Protein AF-A0A849QLR8-F1 (afdb_monomer_lite)

Foldseek 3Di:
DKAWPADDDVVPTDIDDDDDDFFKKKKDALWAADPVVCVVDPVLVVQLVVLVVVLSVVCVVPPDDQSNLVSQAVSQVSSVVADPLNVQLQVLQVVVVWGKHDDPRGNMMMTSDPCPSVVVSHDMDMGTDDPDDDDDD

Structure (mmCIF, N/CA/C/O backbone):
data_AF-A0A849QLR8-F1
#
_entry.id   AF-A0A849QLR8-F1
#
loop_
_atom_site.group_PDB
_atom_site.id
_atom_site.type_symbol
_atom_site.label_atom_id
_atom_site.label_alt_id
_atom_site.label_comp_id
_atom_site.label_asym_id
_atom_site.label_entity_id
_atom_site.label_seq_id
_atom_site.pdbx_PDB_ins_code
_atom_site.Cartn_x
_atom_site.Cartn_y
_atom_site.Cartn_z
_atom_site.occupancy
_atom_site.B_iso_or_equiv
_atom_site.auth_seq_id
_atom_site.auth_comp_id
_atom_site.auth_asym_id
_atom_site.auth_atom_id
_atom_site.pdbx_PDB_model_num
ATOM 1 N N . LEU A 1 1 ? 3.689 1.070 -12.517 1.00 89.00 1 LEU A N 1
ATOM 2 C CA . LEU A 1 1 ? 4.005 0.874 -11.087 1.00 89.00 1 LEU A CA 1
ATOM 3 C C . LEU A 1 1 ? 5.493 1.133 -10.880 1.00 89.00 1 LEU A C 1
ATOM 5 O O . LEU A 1 1 ? 6.298 0.649 -11.667 1.00 89.00 1 LEU A O 1
ATOM 9 N N . VAL A 1 2 ? 5.859 1.914 -9.865 1.00 91.69 2 VAL A N 1
ATOM 10 C CA . VAL A 1 2 ? 7.262 2.184 -9.514 1.00 91.69 2 VAL A CA 1
ATOM 11 C C . VAL A 1 2 ? 7.545 1.540 -8.164 1.00 91.69 2 VAL A C 1
ATOM 13 O O . VAL A 1 2 ? 6.824 1.790 -7.204 1.00 91.69 2 VAL A O 1
ATOM 16 N N . ILE A 1 3 ? 8.581 0.710 -8.095 1.00 93.62 3 ILE A N 1
ATOM 17 C CA . ILE A 1 3 ? 8.958 -0.057 -6.908 1.00 93.62 3 ILE A CA 1
ATOM 18 C C . ILE A 1 3 ? 10.320 0.439 -6.441 1.00 93.62 3 ILE A C 1
ATOM 20 O O . ILE A 1 3 ? 11.269 0.457 -7.218 1.00 93.62 3 ILE A O 1
ATOM 24 N N . ARG A 1 4 ? 10.447 0.831 -5.173 1.00 93.62 4 ARG A N 1
ATOM 25 C CA . ARG A 1 4 ? 11.746 1.192 -4.590 1.00 93.62 4 ARG A CA 1
ATOM 26 C C . ARG A 1 4 ? 12.463 -0.070 -4.112 1.00 93.62 4 ARG A C 1
ATOM 28 O O . ARG A 1 4 ? 11.964 -0.748 -3.220 1.00 93.62 4 ARG A O 1
ATOM 35 N N . THR A 1 5 ? 13.627 -0.362 -4.686 1.00 91.75 5 THR A N 1
ATOM 36 C CA . THR A 1 5 ? 14.433 -1.555 -4.368 1.00 91.75 5 THR A CA 1
ATOM 37 C C . THR A 1 5 ? 15.615 -1.249 -3.453 1.00 91.75 5 THR A C 1
ATOM 39 O O . THR A 1 5 ? 16.034 -2.120 -2.695 1.00 91.75 5 THR A O 1
ATOM 42 N N . ALA A 1 6 ? 16.100 -0.003 -3.446 1.00 90.12 6 ALA A N 1
ATOM 43 C CA . ALA A 1 6 ? 17.089 0.479 -2.484 1.00 90.12 6 ALA A CA 1
ATOM 44 C C . ALA A 1 6 ? 16.679 1.836 -1.898 1.00 90.12 6 ALA A C 1
ATOM 46 O O . ALA A 1 6 ? 16.170 2.711 -2.605 1.00 90.12 6 ALA A O 1
ATOM 47 N N . ALA A 1 7 ? 16.904 2.008 -0.594 1.00 89.25 7 ALA A N 1
ATOM 48 C CA . ALA A 1 7 ? 16.640 3.261 0.103 1.00 89.25 7 ALA A CA 1
ATOM 49 C C . ALA A 1 7 ? 17.619 4.360 -0.339 1.00 89.25 7 ALA A C 1
ATOM 51 O O . ALA A 1 7 ? 18.779 4.089 -0.636 1.00 89.25 7 ALA A O 1
ATOM 52 N N . GLY A 1 8 ? 17.152 5.607 -0.353 1.00 89.31 8 GLY A N 1
ATOM 53 C CA . GLY A 1 8 ? 17.973 6.765 -0.694 1.00 89.31 8 GLY A CA 1
ATOM 54 C C . GLY A 1 8 ? 17.152 7.917 -1.263 1.00 89.31 8 GLY A C 1
ATOM 55 O O . GLY A 1 8 ? 16.023 7.731 -1.723 1.00 89.31 8 GLY A O 1
ATOM 56 N N . ALA A 1 9 ? 17.738 9.112 -1.223 1.00 86.56 9 ALA A N 1
ATOM 57 C CA . ALA A 1 9 ? 17.210 10.310 -1.868 1.00 86.56 9 ALA A CA 1
ATOM 58 C C . ALA A 1 9 ? 17.259 10.186 -3.411 1.00 86.56 9 ALA A C 1
ATOM 60 O O . ALA A 1 9 ? 17.892 9.254 -3.928 1.00 86.56 9 ALA A O 1
ATOM 61 N N . PRO A 1 10 ? 16.626 11.104 -4.170 1.00 83.19 10 PRO A N 1
ATOM 62 C CA . PRO A 1 10 ? 16.784 11.155 -5.623 1.00 83.19 10 PRO A CA 1
ATOM 63 C C . PRO A 1 10 ? 18.267 11.161 -6.027 1.00 83.19 10 PRO A C 1
ATOM 65 O O . PRO A 1 10 ? 19.056 11.928 -5.483 1.00 83.19 10 PRO A O 1
ATOM 68 N N . GLY A 1 11 ? 18.653 10.271 -6.945 1.00 84.12 11 GLY A N 1
ATOM 69 C CA . GLY A 1 11 ? 20.048 10.072 -7.366 1.00 84.12 11 GLY A CA 1
ATOM 70 C C . GLY A 1 11 ? 20.844 9.039 -6.553 1.00 84.12 11 GLY A C 1
ATOM 71 O O . GLY A 1 11 ? 21.900 8.618 -7.010 1.00 84.12 11 GLY A O 1
ATOM 72 N N . VAL A 1 12 ? 20.335 8.591 -5.398 1.00 89.62 12 VAL A N 1
ATOM 73 C CA . VAL A 1 12 ? 20.954 7.542 -4.558 1.00 89.62 12 VAL A CA 1
ATOM 74 C C . VAL A 1 12 ? 20.081 6.289 -4.487 1.00 89.62 12 VAL A C 1
ATOM 76 O O . VAL A 1 12 ? 20.582 5.175 -4.604 1.00 89.62 12 VAL A O 1
ATOM 79 N N . GLY A 1 13 ? 18.772 6.461 -4.283 1.00 88.81 13 GLY A N 1
ATOM 80 C CA . GLY A 1 13 ? 17.831 5.345 -4.228 1.00 88.81 13 GLY A CA 1
ATOM 81 C C . GLY A 1 13 ? 17.683 4.651 -5.582 1.00 88.81 13 GLY A C 1
ATOM 82 O O . GLY A 1 13 ? 17.794 5.282 -6.634 1.00 88.81 13 GLY A O 1
ATOM 83 N N . VAL A 1 14 ? 17.377 3.354 -5.553 1.00 92.19 14 VAL A N 1
ATOM 84 C CA . VAL A 1 14 ? 17.144 2.557 -6.765 1.00 92.19 14 VAL A CA 1
ATOM 85 C C . VAL A 1 14 ? 15.661 2.243 -6.880 1.00 92.19 14 VAL A C 1
ATOM 87 O O . VAL A 1 14 ? 15.007 1.870 -5.899 1.00 92.19 14 VAL A O 1
ATOM 90 N N . VAL A 1 15 ? 15.128 2.424 -8.087 1.00 92.12 15 VAL A N 1
ATOM 91 C CA . VAL A 1 15 ? 13.737 2.129 -8.420 1.00 92.12 15 VAL A CA 1
ATOM 92 C C . VAL A 1 15 ? 13.660 1.221 -9.637 1.00 92.12 15 VAL A C 1
ATOM 94 O O . VAL A 1 15 ? 14.398 1.396 -10.603 1.00 92.12 15 VAL A O 1
ATOM 97 N N . GLU A 1 16 ? 12.715 0.294 -9.606 1.00 90.44 16 GLU A N 1
ATOM 98 C CA . GLU A 1 16 ? 12.311 -0.512 -10.74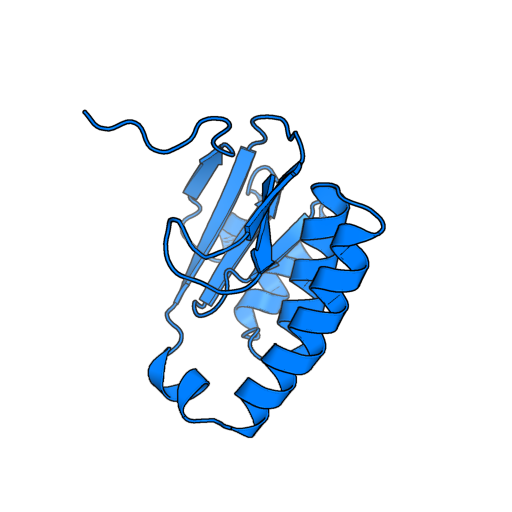9 1.00 90.44 16 GLU A CA 1
ATOM 99 C C . GLU A 1 16 ? 10.936 -0.062 -11.236 1.00 90.44 16 GLU A C 1
ATOM 101 O O . GLU A 1 16 ? 10.064 0.321 -10.451 1.00 90.44 16 GLU A O 1
ATOM 106 N N . LYS A 1 17 ? 10.740 -0.083 -12.554 1.00 90.94 17 LYS A N 1
ATOM 107 C CA . LYS A 1 17 ? 9.468 0.273 -13.180 1.00 90.94 17 LYS A CA 1
ATOM 108 C C . LYS A 1 17 ? 8.838 -0.978 -13.764 1.00 90.94 17 LYS A C 1
ATOM 110 O O . LYS A 1 17 ? 9.438 -1.644 -14.599 1.00 90.94 17 LYS A O 1
ATOM 115 N N . VAL A 1 18 ? 7.605 -1.240 -13.360 1.00 89.69 18 VAL A N 1
ATOM 116 C CA . VAL A 1 18 ? 6.753 -2.271 -13.947 1.00 89.69 18 VAL A CA 1
ATOM 117 C C . VAL A 1 18 ? 5.709 -1.551 -14.799 1.00 89.69 18 VAL A C 1
ATOM 119 O O . VAL A 1 18 ? 4.981 -0.708 -14.251 1.00 89.69 18 VAL A O 1
ATOM 122 N N . PRO A 1 19 ? 5.641 -1.814 -16.116 1.00 88.75 19 PRO A N 1
ATOM 123 C CA . PRO A 1 19 ? 4.585 -1.280 -16.966 1.00 88.75 19 PRO A CA 1
ATOM 124 C C . PRO A 1 19 ? 3.215 -1.649 -16.400 1.00 88.75 19 PRO A C 1
ATOM 126 O O . PRO A 1 19 ? 2.982 -2.790 -16.011 1.00 88.75 19 PRO A O 1
ATOM 129 N N . VAL A 1 20 ? 2.334 -0.661 -16.306 1.00 89.94 20 VAL A N 1
ATOM 130 C CA . VAL A 1 20 ? 0.930 -0.842 -15.934 1.00 89.94 20 VAL A CA 1
ATOM 131 C C . VAL A 1 20 ? 0.113 0.116 -16.779 1.00 89.94 20 VAL A C 1
ATOM 133 O O . VAL A 1 20 ? 0.590 1.209 -17.101 1.00 89.94 20 VAL A O 1
ATOM 136 N N . ASP A 1 21 ? -1.102 -0.288 -17.114 1.00 89.94 21 ASP A N 1
ATOM 137 C CA . ASP A 1 21 ? -2.026 0.572 -17.834 1.00 89.94 21 ASP A CA 1
ATOM 138 C C . ASP A 1 21 ? -2.522 1.718 -16.946 1.00 89.94 21 ASP A C 1
ATOM 140 O O . ASP A 1 21 ? -2.412 1.691 -15.715 1.00 89.94 21 ASP A O 1
ATOM 144 N N . ALA A 1 22 ? -3.098 2.736 -17.581 1.00 90.56 22 ALA A N 1
ATOM 145 C CA . ALA A 1 22 ? -3.781 3.826 -16.895 1.00 90.56 22 ALA A CA 1
ATOM 146 C C . ALA A 1 22 ? -5.134 3.340 -16.344 1.00 90.56 22 ALA A C 1
ATOM 148 O O . ALA A 1 22 ? -6.190 3.738 -16.841 1.00 90.56 22 ALA A O 1
ATOM 149 N N . VAL A 1 23 ? -5.094 2.448 -15.355 1.00 92.56 23 VAL A N 1
ATOM 150 C CA . VAL A 1 23 ? -6.264 1.872 -14.677 1.00 92.56 23 VAL A CA 1
ATOM 151 C C . VAL A 1 23 ? -6.880 2.910 -13.737 1.00 92.56 23 VAL A C 1
ATOM 153 O O . VAL A 1 23 ? -6.163 3.745 -13.176 1.00 92.56 23 VAL A O 1
ATOM 156 N N . GLU A 1 24 ? -8.206 2.887 -13.604 1.00 95.06 24 GLU A N 1
ATOM 157 C CA . GLU A 1 24 ? -8.926 3.709 -12.632 1.00 95.06 24 GLU A CA 1
ATOM 158 C C . GLU A 1 24 ? -8.725 3.173 -11.209 1.00 95.06 24 GLU A C 1
ATOM 160 O O . GLU A 1 24 ? -8.710 1.966 -10.972 1.00 95.06 24 GLU A O 1
ATOM 165 N N . VAL A 1 25 ? -8.543 4.094 -10.269 1.00 97.25 25 VAL A N 1
ATOM 166 C CA . VAL A 1 25 ? -8.396 3.825 -8.843 1.00 97.25 25 VAL A CA 1
ATOM 167 C C . VAL A 1 25 ? -9.411 4.687 -8.110 1.00 97.25 25 VAL A C 1
ATOM 169 O O . VAL A 1 25 ? -9.321 5.919 -8.158 1.00 97.25 25 VAL A O 1
ATOM 172 N N . SER A 1 26 ? -10.357 4.048 -7.430 1.00 98.06 26 SER A N 1
ATOM 173 C CA . SER A 1 26 ? -11.271 4.719 -6.505 1.00 98.06 26 SER A CA 1
ATOM 174 C C . SER A 1 26 ? -10.681 4.734 -5.099 1.00 98.06 26 SER A C 1
ATOM 176 O O . SER A 1 26 ? -9.857 3.888 -4.746 1.00 98.06 26 SER A O 1
ATOM 178 N N . TRP A 1 27 ? -11.057 5.724 -4.297 1.00 98.00 27 TRP A N 1
ATOM 179 C CA . TRP A 1 27 ? -10.595 5.839 -2.920 1.00 98.00 27 TRP A CA 1
ATOM 180 C C . TRP A 1 27 ? -11.605 6.565 -2.035 1.00 98.00 27 TRP A C 1
ATOM 182 O O . TRP A 1 27 ? -12.396 7.379 -2.507 1.00 98.00 27 TRP A O 1
ATOM 192 N N . VAL A 1 28 ? -11.552 6.279 -0.736 1.00 98.00 28 VAL A N 1
ATOM 193 C CA . VAL A 1 28 ? -12.356 6.940 0.295 1.00 98.00 28 VAL A CA 1
ATOM 194 C C . VAL A 1 28 ? -11.484 7.252 1.507 1.00 98.00 28 VAL A C 1
ATOM 196 O O . VAL A 1 28 ? -10.765 6.385 2.010 1.00 98.00 28 VAL A O 1
ATOM 199 N N . CYS A 1 29 ? -11.538 8.500 1.971 1.00 96.62 29 CYS A N 1
ATOM 200 C CA . CYS A 1 29 ? -10.862 8.931 3.192 1.00 96.62 29 CYS A CA 1
ATOM 201 C C . CYS A 1 29 ? -11.812 8.752 4.382 1.00 96.62 29 CYS A C 1
ATOM 203 O O . CYS A 1 29 ? -12.855 9.402 4.450 1.00 96.62 29 CYS A O 1
ATOM 205 N N . LEU A 1 30 ? -11.451 7.873 5.312 1.00 94.31 30 LEU A N 1
ATOM 206 C CA . LEU A 1 30 ? -12.230 7.542 6.509 1.00 94.31 30 LEU A CA 1
ATOM 207 C C . LEU A 1 30 ? -11.796 8.371 7.723 1.00 94.31 30 LEU A C 1
ATOM 209 O O . LEU A 1 30 ? -12.599 8.606 8.627 1.00 94.31 30 LEU A O 1
ATOM 213 N N . GLY A 1 31 ? -10.549 8.845 7.707 1.00 89.38 31 GLY A N 1
ATOM 214 C CA . GLY A 1 31 ? -9.955 9.672 8.745 1.00 89.38 31 GLY A CA 1
ATOM 215 C C . GLY A 1 31 ? -8.445 9.826 8.569 1.00 89.38 31 GLY A C 1
ATOM 216 O O . GLY A 1 31 ? -7.883 9.576 7.500 1.00 89.38 31 GLY A O 1
ATOM 217 N N . GLU A 1 32 ? -7.778 10.210 9.651 1.00 84.44 32 GLU A N 1
ATOM 218 C CA . GLU A 1 32 ? -6.327 10.371 9.705 1.00 84.44 32 GLU A CA 1
ATOM 219 C C . GLU A 1 32 ? -5.730 9.419 10.742 1.00 84.44 32 GLU A C 1
ATOM 221 O O . GLU A 1 32 ? -6.285 9.227 11.825 1.00 84.44 32 GLU A O 1
ATOM 226 N N . ILE A 1 33 ? -4.567 8.849 10.424 1.00 82.31 33 ILE A N 1
ATOM 227 C CA . ILE A 1 33 ? -3.740 8.132 11.395 1.00 82.31 33 ILE A CA 1
ATOM 228 C C . ILE A 1 33 ? -2.614 9.072 11.798 1.00 82.31 33 ILE A C 1
ATOM 230 O O . ILE A 1 33 ? -1.933 9.650 10.948 1.00 82.31 33 ILE A O 1
ATOM 234 N N . SER A 1 34 ? -2.389 9.212 13.105 1.00 82.69 34 SER A N 1
ATOM 235 C CA . SER A 1 34 ? -1.246 9.972 13.594 1.00 82.69 34 SER A CA 1
ATOM 236 C C . SER A 1 34 ? 0.045 9.280 13.158 1.00 82.69 34 SER A C 1
ATOM 238 O O . SER A 1 34 ? 0.446 8.240 13.679 1.00 82.69 34 SER A O 1
ATOM 240 N N . THR A 1 35 ? 0.710 9.866 12.163 1.00 82.19 35 THR A N 1
ATOM 241 C CA . THR A 1 35 ? 1.987 9.344 11.669 1.00 82.19 35 THR A CA 1
ATOM 242 C C . THR A 1 35 ? 3.015 9.294 12.798 1.00 82.19 35 THR A C 1
ATOM 244 O O . THR A 1 35 ? 3.739 8.310 12.913 1.00 82.19 35 THR A O 1
ATOM 247 N N . SER A 1 36 ? 3.042 10.301 13.681 1.00 84.25 36 SER A N 1
ATOM 248 C CA . SER A 1 36 ? 3.961 10.306 14.822 1.00 84.25 36 SER A CA 1
ATOM 249 C C . SER A 1 36 ? 3.691 9.143 15.773 1.00 84.25 36 SER A C 1
ATOM 251 O O . SER A 1 36 ? 4.636 8.470 16.162 1.00 84.25 36 SER A O 1
ATOM 253 N N . SER A 1 37 ? 2.426 8.817 16.070 1.00 82.12 37 SER A N 1
ATOM 254 C CA . SER A 1 37 ? 2.132 7.693 16.968 1.00 82.12 37 SER A CA 1
ATOM 255 C C . SER A 1 37 ? 2.578 6.347 16.396 1.00 82.12 37 SER A C 1
ATOM 257 O O . SER A 1 37 ? 3.019 5.486 17.148 1.00 82.12 37 SER A O 1
ATOM 259 N N . VAL A 1 38 ? 2.493 6.163 15.072 1.00 83.81 38 VAL A N 1
ATOM 260 C CA . VAL A 1 38 ? 2.988 4.945 14.408 1.00 83.81 38 VAL A CA 1
ATOM 261 C C . VAL A 1 38 ? 4.517 4.880 14.432 1.00 83.81 38 VAL A C 1
ATOM 263 O O . VAL A 1 38 ? 5.083 3.813 14.652 1.00 83.81 38 VAL A O 1
ATOM 266 N N . LEU A 1 39 ? 5.191 6.012 14.212 1.00 85.19 39 LEU A N 1
ATOM 267 C CA . LEU A 1 39 ? 6.654 6.091 14.224 1.00 85.19 39 LEU A CA 1
ATOM 268 C C . LEU A 1 39 ? 7.252 5.971 15.637 1.00 85.19 39 LEU A C 1
ATOM 270 O O . LEU A 1 39 ? 8.386 5.517 15.777 1.00 85.19 39 LEU A O 1
ATOM 274 N N . ASP A 1 40 ? 6.508 6.342 16.678 1.00 89.38 40 ASP A N 1
ATOM 275 C CA . ASP A 1 40 ? 6.960 6.232 18.069 1.00 89.38 40 ASP A CA 1
ATOM 276 C C . ASP A 1 40 ? 6.797 4.806 18.633 1.00 89.38 40 ASP A C 1
ATOM 278 O O . ASP A 1 40 ? 7.476 4.423 19.594 1.00 89.38 40 ASP A O 1
ATOM 282 N N . ASP A 1 41 ? 5.949 3.978 18.015 1.00 91.12 41 ASP A N 1
ATOM 283 C CA . ASP A 1 41 ? 5.784 2.573 18.381 1.00 91.12 41 ASP A CA 1
ATOM 284 C C . ASP A 1 41 ? 6.822 1.679 17.684 1.00 91.12 41 ASP A C 1
ATOM 286 O O . ASP A 1 41 ? 6.676 1.237 16.539 1.00 91.12 41 ASP A O 1
ATOM 290 N N . LYS A 1 42 ? 7.868 1.333 18.439 1.00 91.62 42 LYS A N 1
ATOM 291 C CA . LYS A 1 42 ? 8.941 0.434 17.991 1.00 91.62 42 LYS A CA 1
ATOM 292 C C . LYS A 1 42 ? 8.436 -0.923 17.510 1.00 91.62 42 LYS A C 1
ATOM 294 O O . LYS A 1 42 ? 8.965 -1.440 16.530 1.00 91.62 42 LYS A O 1
ATOM 299 N N . LYS A 1 43 ? 7.433 -1.506 18.171 1.00 90.56 43 LYS A N 1
ATOM 300 C CA . LYS A 1 43 ? 6.920 -2.833 17.808 1.00 90.56 43 LYS A CA 1
ATOM 301 C C . LYS A 1 43 ? 6.190 -2.766 16.471 1.00 90.56 43 LYS A C 1
ATOM 303 O O . LYS A 1 43 ? 6.397 -3.618 15.606 1.00 90.56 43 LYS A O 1
ATOM 308 N N . THR A 1 44 ? 5.384 -1.725 16.282 1.00 89.81 44 THR A N 1
ATOM 309 C CA . THR A 1 44 ? 4.708 -1.465 15.008 1.00 89.81 44 THR A CA 1
ATOM 310 C C . THR A 1 44 ? 5.723 -1.228 13.888 1.00 89.81 44 THR A C 1
ATOM 312 O O . THR A 1 44 ? 5.625 -1.850 12.829 1.00 89.81 44 THR A O 1
ATOM 315 N N . LEU A 1 45 ? 6.772 -0.435 14.129 1.00 91.50 45 LEU A N 1
ATOM 316 C CA . LEU A 1 45 ? 7.858 -0.236 13.164 1.00 91.50 45 LEU A CA 1
ATOM 317 C C . LEU A 1 45 ? 8.617 -1.522 12.812 1.00 91.50 45 LEU A C 1
ATOM 319 O O . LEU A 1 45 ? 8.953 -1.745 11.646 1.00 91.50 45 LEU A O 1
ATOM 323 N N . GLU A 1 46 ? 8.922 -2.372 13.789 1.00 92.75 46 GLU A N 1
ATOM 324 C CA . GLU A 1 46 ? 9.577 -3.661 13.546 1.00 92.75 46 GLU A CA 1
ATOM 325 C C . GLU A 1 46 ? 8.715 -4.562 12.654 1.00 92.75 46 GLU A C 1
ATOM 327 O O . GLU A 1 46 ? 9.217 -5.105 11.663 1.00 92.75 46 GLU A O 1
ATOM 332 N N . ASN A 1 47 ? 7.411 -4.639 12.936 1.00 92.94 47 ASN A N 1
ATOM 333 C CA . ASN A 1 47 ? 6.448 -5.381 12.124 1.00 92.94 47 ASN A CA 1
ATOM 334 C C . ASN A 1 47 ? 6.378 -4.841 10.691 1.00 92.94 47 ASN A C 1
ATOM 336 O O . ASN A 1 47 ? 6.551 -5.608 9.743 1.00 92.94 47 ASN A O 1
ATOM 340 N N . ILE A 1 48 ? 6.220 -3.523 10.523 1.00 93.75 48 ILE A N 1
ATOM 341 C CA . ILE A 1 48 ? 6.234 -2.843 9.217 1.00 93.75 48 ILE A CA 1
ATOM 342 C C . ILE A 1 48 ? 7.495 -3.211 8.430 1.00 93.75 48 ILE A C 1
ATOM 344 O O . ILE A 1 48 ? 7.421 -3.568 7.255 1.00 93.75 48 ILE A O 1
ATOM 348 N N . ASN A 1 49 ? 8.665 -3.180 9.070 1.00 93.75 49 ASN A N 1
ATOM 349 C CA . ASN A 1 49 ? 9.929 -3.487 8.409 1.00 93.75 49 ASN A CA 1
ATOM 350 C C . ASN A 1 49 ? 10.041 -4.961 7.989 1.00 93.75 49 ASN A C 1
ATOM 352 O O . ASN A 1 49 ? 10.555 -5.264 6.908 1.00 93.75 49 ASN A O 1
ATOM 356 N N . ILE A 1 50 ? 9.601 -5.899 8.830 1.00 95.88 50 ILE A N 1
ATOM 357 C CA . ILE A 1 50 ? 9.625 -7.335 8.518 1.00 95.88 50 ILE A CA 1
ATOM 358 C C . ILE A 1 50 ? 8.652 -7.646 7.376 1.00 95.88 50 ILE A C 1
ATOM 360 O O . ILE A 1 50 ? 9.054 -8.229 6.363 1.00 95.88 50 ILE A O 1
ATOM 364 N N . LEU A 1 51 ? 7.400 -7.212 7.513 1.00 96.69 51 LEU A N 1
ATOM 365 C CA . LEU A 1 51 ? 6.336 -7.456 6.544 1.00 96.69 51 LEU A CA 1
ATOM 366 C C . LEU A 1 51 ? 6.622 -6.755 5.216 1.00 96.69 51 LEU A C 1
ATOM 368 O O . LEU A 1 51 ? 6.479 -7.364 4.158 1.00 96.69 51 LEU A O 1
ATOM 372 N N . GLY A 1 52 ? 7.133 -5.524 5.260 1.00 95.75 52 GLY A N 1
ATOM 373 C CA . GLY A 1 52 ? 7.470 -4.740 4.076 1.00 95.75 52 GLY A CA 1
ATOM 374 C C . GLY A 1 52 ? 8.597 -5.380 3.271 1.00 95.75 52 GLY A C 1
ATOM 375 O O . GLY A 1 52 ? 8.492 -5.508 2.053 1.00 95.75 52 GLY A O 1
ATOM 376 N N . ARG A 1 53 ? 9.646 -5.888 3.938 1.00 96.38 53 ARG A N 1
ATOM 377 C CA . ARG A 1 53 ? 10.715 -6.655 3.270 1.00 96.38 53 ARG A CA 1
ATOM 378 C C . ARG A 1 53 ? 10.187 -7.939 2.633 1.00 96.38 53 ARG A C 1
ATOM 380 O O . ARG A 1 53 ? 10.603 -8.288 1.527 1.00 96.38 53 ARG A O 1
ATOM 387 N N . ARG A 1 54 ? 9.277 -8.641 3.315 1.00 97.62 54 ARG A N 1
ATOM 388 C CA . ARG A 1 54 ? 8.652 -9.868 2.803 1.00 97.62 54 ARG A CA 1
ATOM 389 C C . ARG A 1 54 ? 7.793 -9.577 1.569 1.00 97.62 54 ARG A C 1
ATOM 391 O O . ARG A 1 54 ? 7.976 -10.241 0.549 1.00 97.62 54 ARG A O 1
ATOM 398 N N . ALA A 1 55 ? 6.930 -8.565 1.642 1.00 97.12 55 ALA A N 1
ATOM 399 C CA . ALA A 1 55 ? 6.067 -8.128 0.549 1.00 97.12 55 ALA A CA 1
ATOM 400 C C . ALA A 1 55 ? 6.884 -7.636 -0.653 1.00 97.12 55 ALA A C 1
ATOM 402 O O . ALA A 1 55 ? 6.656 -8.088 -1.771 1.00 97.12 55 ALA A O 1
ATOM 403 N N . LEU A 1 56 ? 7.911 -6.808 -0.430 1.00 96.69 56 LEU A N 1
ATOM 404 C CA . LEU A 1 56 ? 8.805 -6.343 -1.493 1.00 96.69 56 LEU A CA 1
ATOM 405 C C . LEU A 1 56 ? 9.497 -7.514 -2.200 1.00 96.69 56 LEU A C 1
ATOM 407 O O . LEU A 1 56 ? 9.497 -7.587 -3.427 1.00 96.69 56 LEU A O 1
ATOM 411 N N . LYS A 1 57 ? 10.043 -8.476 -1.444 1.00 96.69 57 LYS A N 1
ATOM 412 C CA . LYS A 1 57 ? 10.675 -9.672 -2.021 1.00 96.69 57 LYS A CA 1
ATOM 413 C C . LYS A 1 57 ? 9.685 -10.510 -2.836 1.00 96.69 57 LYS A C 1
ATOM 415 O O . LYS A 1 57 ? 10.072 -11.066 -3.861 1.00 96.69 57 LYS A O 1
ATOM 420 N N . ALA A 1 58 ? 8.436 -10.634 -2.387 1.00 97.44 58 ALA A N 1
ATOM 421 C CA . ALA A 1 58 ? 7.391 -11.341 -3.124 1.00 97.44 58 ALA A CA 1
ATOM 422 C C . ALA A 1 58 ? 7.008 -10.603 -4.417 1.00 97.44 58 ALA A C 1
ATOM 424 O O . ALA A 1 58 ? 6.920 -11.229 -5.474 1.00 97.44 58 ALA A O 1
ATOM 425 N N . LEU A 1 59 ? 6.865 -9.277 -4.351 1.00 96.88 59 LEU A N 1
ATOM 426 C CA . LEU A 1 59 ? 6.539 -8.437 -5.499 1.00 96.88 59 LEU A CA 1
ATOM 427 C C . LEU A 1 59 ? 7.632 -8.484 -6.570 1.00 96.88 59 LEU A C 1
ATOM 429 O O . LEU A 1 59 ? 7.319 -8.640 -7.742 1.00 96.88 59 LEU A O 1
ATOM 433 N N . LEU A 1 60 ? 8.911 -8.426 -6.186 1.00 95.69 60 LEU A N 1
ATOM 434 C CA . LEU A 1 60 ? 10.024 -8.500 -7.141 1.00 95.69 60 LEU A CA 1
ATOM 435 C C . LEU A 1 60 ? 10.124 -9.863 -7.843 1.00 95.69 60 LEU A C 1
ATOM 437 O O . LEU A 1 60 ? 10.571 -9.935 -8.982 1.00 95.69 60 LEU A O 1
ATOM 441 N N . LYS A 1 61 ? 9.682 -10.952 -7.200 1.00 96.00 61 LYS A N 1
ATOM 442 C CA . LYS A 1 61 ? 9.633 -12.280 -7.839 1.00 96.00 61 LYS A CA 1
ATOM 443 C C . LYS A 1 61 ? 8.534 -12.395 -8.893 1.00 96.00 61 LYS A C 1
ATOM 445 O O . LYS A 1 61 ? 8.692 -13.144 -9.852 1.00 96.00 61 LYS A O 1
ATOM 450 N N . ARG A 1 62 ? 7.409 -11.707 -8.689 1.00 95.69 62 ARG A N 1
ATOM 451 C CA . ARG A 1 62 ? 6.275 -11.681 -9.620 1.00 95.69 62 ARG A CA 1
ATOM 452 C C . ARG A 1 62 ? 5.721 -10.256 -9.688 1.00 95.69 62 ARG A C 1
ATOM 454 O O . ARG A 1 62 ? 4.750 -9.957 -8.989 1.00 95.69 62 ARG A O 1
ATOM 461 N N . PRO A 1 63 ? 6.335 -9.373 -10.485 1.00 93.94 63 PRO A N 1
ATOM 462 C CA . PRO A 1 63 ? 5.883 -7.994 -10.587 1.00 93.94 63 PRO A CA 1
ATOM 463 C C . PRO A 1 63 ? 4.530 -7.922 -11.303 1.00 93.94 63 PRO A C 1
ATOM 465 O O . PRO A 1 63 ? 4.325 -8.593 -12.311 1.00 93.94 63 PRO A O 1
ATOM 468 N N . GLY A 1 64 ? 3.604 -7.111 -10.795 1.00 94.75 64 GLY A N 1
ATOM 469 C CA . GLY A 1 64 ? 2.286 -6.935 -11.406 1.00 94.75 64 GLY A CA 1
ATOM 470 C C . GLY A 1 64 ? 1.341 -6.138 -10.517 1.00 94.75 64 GLY A C 1
ATOM 471 O O . GLY A 1 64 ? 1.497 -6.137 -9.297 1.00 94.75 64 GLY A O 1
ATOM 472 N N . LEU A 1 65 ? 0.375 -5.452 -11.130 1.00 95.50 65 LEU A N 1
ATOM 473 C CA . LEU A 1 65 ? -0.557 -4.574 -10.420 1.00 95.50 65 LEU A CA 1
ATOM 474 C C . LEU A 1 65 ? -1.484 -5.356 -9.475 1.00 95.50 65 LEU A C 1
ATOM 476 O O . LEU A 1 65 ? -1.568 -5.020 -8.301 1.00 95.50 65 LEU A O 1
ATOM 480 N N . GLU A 1 66 ? -2.112 -6.434 -9.943 1.00 95.81 66 GLU A N 1
ATOM 481 C CA . GLU A 1 66 ? -2.993 -7.270 -9.107 1.00 95.81 66 GLU A CA 1
ATOM 482 C C . GLU A 1 66 ? -2.237 -7.906 -7.933 1.00 95.81 66 GLU A C 1
ATOM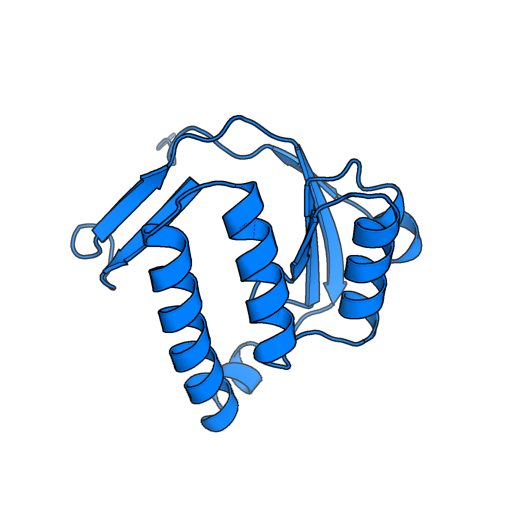 484 O O . GLU A 1 66 ? -2.697 -7.889 -6.793 1.00 95.81 66 GLU A O 1
ATOM 489 N N . HIS A 1 67 ? -1.028 -8.415 -8.191 1.00 97.44 67 HIS A N 1
ATOM 490 C CA . HIS A 1 67 ? -0.193 -8.985 -7.137 1.00 97.44 67 HIS A CA 1
ATOM 491 C C . HIS A 1 67 ? 0.259 -7.923 -6.132 1.00 97.44 67 HIS A C 1
ATOM 493 O O . HIS A 1 67 ? 0.310 -8.204 -4.938 1.00 97.44 67 HIS A O 1
ATOM 499 N N . PHE A 1 68 ? 0.553 -6.705 -6.597 1.00 97.12 68 PHE A N 1
ATOM 500 C CA . PHE A 1 68 ? 0.797 -5.567 -5.720 1.00 97.12 68 PHE A CA 1
ATOM 501 C C . PHE A 1 68 ? -0.416 -5.293 -4.825 1.00 97.12 68 PHE A C 1
ATOM 503 O O . PHE A 1 68 ? -0.230 -5.223 -3.618 1.00 97.12 68 PHE A O 1
ATOM 510 N N . MET A 1 69 ? -1.636 -5.230 -5.373 1.00 97.69 69 MET A N 1
ATOM 511 C CA . MET A 1 69 ? -2.851 -4.998 -4.578 1.00 97.69 69 MET A CA 1
ATOM 512 C C . MET A 1 69 ? -3.055 -6.064 -3.498 1.00 97.69 69 MET A C 1
ATOM 514 O O . MET A 1 69 ? -3.279 -5.721 -2.341 1.00 97.69 69 MET A O 1
ATOM 518 N N . SER A 1 70 ? -2.910 -7.343 -3.854 1.00 97.88 70 SER A N 1
ATOM 519 C CA . SER A 1 70 ? -3.018 -8.453 -2.898 1.00 97.88 70 SER A CA 1
ATOM 520 C C . SER A 1 70 ? -1.961 -8.358 -1.790 1.00 97.88 70 SER A C 1
ATOM 522 O O . SER A 1 70 ? -2.294 -8.453 -0.612 1.00 97.88 70 SER A O 1
ATOM 524 N N . LEU A 1 71 ? -0.698 -8.084 -2.141 1.00 98.06 71 LEU A N 1
ATOM 525 C CA . LEU A 1 71 ? 0.367 -7.900 -1.152 1.00 98.06 71 LEU A CA 1
ATOM 526 C C . LEU A 1 71 ? 0.149 -6.658 -0.280 1.00 98.06 71 LEU A C 1
ATOM 528 O O . LEU A 1 71 ? 0.506 -6.680 0.895 1.00 98.06 71 LEU A O 1
ATOM 532 N N . SER A 1 72 ? -0.404 -5.577 -0.837 1.00 97.31 72 SER A N 1
ATOM 533 C CA . SER A 1 72 ? -0.746 -4.364 -0.092 1.00 97.31 72 SER A CA 1
ATOM 534 C C . SER A 1 72 ? -1.847 -4.630 0.928 1.00 97.31 72 SER A C 1
ATOM 536 O O . SER A 1 72 ? -1.689 -4.228 2.080 1.00 97.31 72 SER A O 1
ATOM 538 N N . ARG A 1 73 ? -2.897 -5.363 0.538 1.00 97.50 73 ARG A N 1
ATOM 539 C CA . ARG A 1 73 ? -3.972 -5.787 1.437 1.00 97.50 73 ARG A CA 1
ATOM 540 C C . ARG A 1 73 ? -3.408 -6.596 2.599 1.00 97.50 73 ARG A C 1
ATOM 542 O O . ARG A 1 73 ? -3.585 -6.213 3.752 1.00 97.50 73 ARG A O 1
ATOM 549 N N . ASP A 1 74 ? -2.657 -7.655 2.310 1.00 97.62 74 ASP A N 1
ATOM 550 C CA . ASP A 1 74 ? -2.080 -8.511 3.353 1.00 97.62 74 ASP A CA 1
ATOM 551 C C . ASP A 1 74 ? -1.133 -7.734 4.266 1.00 97.62 74 ASP A C 1
ATOM 553 O O . ASP A 1 74 ? -1.189 -7.865 5.486 1.00 97.62 74 ASP A O 1
ATOM 557 N N . PHE A 1 75 ? -0.306 -6.859 3.692 1.00 96.81 75 PHE A N 1
ATOM 558 C CA . PHE A 1 75 ? 0.564 -5.976 4.457 1.00 96.81 75 PHE A CA 1
ATOM 559 C C . PHE A 1 75 ? -0.224 -5.056 5.402 1.00 96.81 75 PHE A C 1
ATOM 561 O O . PHE A 1 75 ? 0.140 -4.920 6.570 1.00 96.81 75 PHE A O 1
ATOM 568 N N . ALA A 1 76 ? -1.312 -4.444 4.934 1.00 95.19 76 ALA A N 1
ATOM 569 C CA . ALA A 1 76 ? -2.142 -3.568 5.753 1.00 95.19 76 ALA A CA 1
ATOM 570 C C . ALA A 1 76 ? -2.764 -4.327 6.942 1.00 95.19 76 ALA A C 1
ATOM 572 O O . ALA A 1 76 ? -2.639 -3.888 8.085 1.00 95.19 76 ALA A O 1
ATOM 573 N N . PHE A 1 77 ? -3.362 -5.497 6.699 1.00 95.88 77 PHE A N 1
ATOM 574 C CA . PHE A 1 77 ? -3.959 -6.310 7.764 1.00 95.88 77 PHE A CA 1
ATOM 575 C C 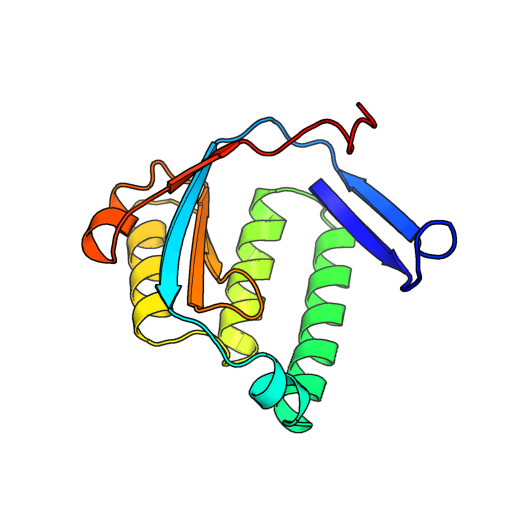. PHE A 1 77 ? -2.908 -6.856 8.740 1.00 95.88 77 PH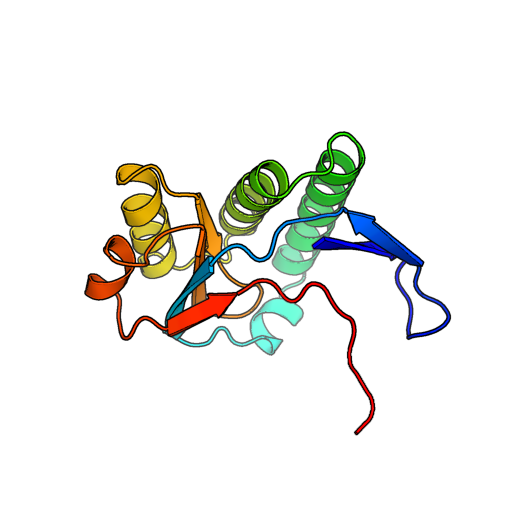E A C 1
ATOM 577 O O . PHE A 1 77 ? -3.079 -6.753 9.953 1.00 95.88 77 PHE A O 1
ATOM 584 N N . GLU A 1 78 ? -1.794 -7.400 8.242 1.00 95.56 78 GLU A N 1
ATOM 585 C CA . GLU A 1 78 ? -0.762 -8.003 9.095 1.00 95.56 78 GLU A CA 1
ATOM 586 C C . GLU A 1 78 ? 0.020 -6.974 9.921 1.00 95.56 78 GLU A C 1
ATOM 588 O O . GLU A 1 78 ? 0.540 -7.311 10.986 1.00 95.56 78 GLU A O 1
ATOM 593 N N . THR A 1 79 ? 0.107 -5.719 9.468 1.00 92.12 79 THR A N 1
ATOM 594 C CA . THR A 1 79 ? 0.715 -4.643 10.269 1.00 92.12 79 THR A CA 1
ATOM 595 C C . THR A 1 79 ? -0.168 -4.197 11.434 1.00 92.12 79 THR A C 1
ATOM 597 O O . THR A 1 79 ? 0.338 -3.546 12.345 1.00 92.12 79 THR A O 1
ATOM 600 N N . GLY A 1 80 ? -1.458 -4.553 11.435 1.00 90.75 80 GLY A N 1
ATOM 601 C CA . GLY A 1 80 ? -2.421 -4.119 12.449 1.00 90.75 80 GLY A CA 1
ATOM 602 C C . GLY A 1 80 ? -2.794 -2.637 12.351 1.00 90.75 80 GLY A C 1
ATOM 603 O O . GLY A 1 80 ? -3.362 -2.093 13.292 1.00 90.75 80 GLY A O 1
ATOM 604 N N . LEU A 1 81 ? -2.462 -1.978 11.235 1.00 90.94 81 LEU A N 1
ATOM 605 C CA . LEU A 1 81 ? -2.749 -0.557 11.009 1.00 90.94 81 LEU A CA 1
ATOM 606 C C . LEU A 1 81 ? -4.168 -0.304 10.483 1.00 90.94 81 LEU A C 1
ATOM 608 O O . LEU A 1 81 ? -4.627 0.835 10.496 1.00 90.94 81 LEU A O 1
ATOM 612 N N . VAL A 1 82 ? -4.845 -1.348 10.002 1.00 94.50 82 VAL A N 1
ATOM 613 C CA . VAL A 1 82 ? -6.194 -1.262 9.432 1.00 94.50 82 VAL A CA 1
ATOM 614 C C . VAL A 1 82 ? -7.214 -1.001 10.540 1.00 94.50 82 VAL A C 1
ATOM 616 O O . VAL A 1 82 ? -7.343 -1.785 11.481 1.00 94.50 82 VAL A O 1
ATOM 619 N N . SER A 1 83 ? -7.954 0.103 10.416 1.00 94.25 83 SER A N 1
ATOM 620 C CA . SER A 1 83 ? -9.097 0.402 11.281 1.00 94.25 83 SER A CA 1
ATOM 621 C C . SER A 1 83 ? -10.260 -0.561 10.985 1.00 94.25 83 SER A C 1
ATOM 623 O O . SER A 1 83 ? -10.367 -1.049 9.859 1.00 94.25 83 SER A O 1
ATOM 625 N N . PRO A 1 84 ? -11.182 -0.817 11.935 1.00 95.56 84 PRO A N 1
ATOM 626 C CA . PRO A 1 84 ? -12.359 -1.649 11.663 1.00 95.56 84 PRO A CA 1
ATOM 627 C C . PRO A 1 84 ? -13.162 -1.161 10.450 1.00 95.56 84 PRO A C 1
ATOM 629 O O . PRO A 1 84 ? -13.521 -1.944 9.583 1.00 95.56 84 PRO A O 1
ATOM 632 N N . ARG A 1 85 ? -13.338 0.160 10.324 1.00 96.31 85 ARG A N 1
ATOM 633 C CA . ARG A 1 85 ? -14.067 0.772 9.207 1.00 96.31 85 ARG A CA 1
ATOM 634 C C . ARG A 1 85 ? -13.333 0.618 7.870 1.00 96.31 85 ARG A C 1
ATOM 636 O O . ARG A 1 85 ? -13.980 0.475 6.838 1.00 96.31 85 ARG A O 1
ATOM 643 N N . ALA A 1 86 ? -11.999 0.648 7.875 1.00 97.25 86 ALA A N 1
ATOM 644 C CA . ALA A 1 86 ? -11.202 0.354 6.687 1.00 97.25 86 ALA A CA 1
ATOM 645 C C . ALA A 1 86 ? -11.264 -1.132 6.308 1.00 97.25 86 ALA A C 1
ATOM 647 O O . ALA A 1 86 ? -11.307 -1.436 5.118 1.00 97.25 86 ALA A O 1
ATOM 648 N N . ALA A 1 87 ? -11.292 -2.043 7.288 1.00 97.81 87 ALA A N 1
ATOM 649 C CA . ALA A 1 87 ? -11.476 -3.472 7.037 1.00 97.81 87 ALA A CA 1
ATOM 650 C C . ALA A 1 87 ? -12.823 -3.736 6.353 1.00 97.81 87 ALA A C 1
ATOM 652 O O . ALA A 1 87 ? -12.834 -4.336 5.281 1.00 97.81 87 ALA A O 1
ATOM 653 N N . ASP A 1 88 ? -13.912 -3.188 6.900 1.00 98.06 88 ASP A N 1
ATOM 654 C CA . ASP A 1 88 ? -15.255 -3.306 6.322 1.00 98.06 88 ASP A CA 1
ATOM 655 C C . ASP A 1 88 ? -15.292 -2.787 4.871 1.00 98.06 88 ASP A C 1
ATOM 657 O O . ASP A 1 88 ? -15.834 -3.438 3.981 1.00 98.06 88 ASP A O 1
ATOM 661 N N . ALA A 1 89 ? -14.652 -1.642 4.601 1.00 98.19 89 ALA A N 1
ATOM 662 C CA . ALA A 1 89 ? -14.584 -1.068 3.256 1.00 98.19 89 ALA A CA 1
ATOM 663 C C . ALA A 1 89 ? -13.782 -1.926 2.266 1.00 98.19 89 ALA A C 1
ATOM 665 O O . ALA A 1 89 ? -14.151 -2.031 1.095 1.00 98.19 89 ALA A O 1
ATOM 666 N N . ILE A 1 90 ? -12.685 -2.541 2.717 1.00 98.31 90 ILE A N 1
ATOM 667 C CA . ILE A 1 90 ? -11.900 -3.469 1.895 1.00 98.31 90 ILE A CA 1
ATOM 668 C C . ILE A 1 90 ? -12.727 -4.721 1.583 1.00 98.31 90 ILE A C 1
ATOM 670 O O . ILE A 1 90 ? -12.811 -5.114 0.420 1.00 98.31 90 ILE A O 1
ATOM 674 N N . GLU A 1 91 ? -13.378 -5.306 2.589 1.00 98.19 91 GLU A N 1
ATOM 675 C CA . GLU A 1 91 ? -14.209 -6.504 2.434 1.00 98.19 91 GLU A CA 1
ATOM 676 C C . GLU A 1 91 ? -15.413 -6.258 1.513 1.00 98.19 91 GLU A C 1
ATOM 678 O O . GLU A 1 91 ? -15.726 -7.103 0.675 1.00 98.19 91 GLU A O 1
ATOM 683 N N . ALA A 1 92 ? -16.049 -5.083 1.594 1.00 98.19 92 ALA A N 1
ATOM 684 C CA . ALA A 1 92 ? -17.141 -4.697 0.701 1.00 98.19 92 ALA A CA 1
ATOM 685 C C . ALA A 1 92 ? -16.700 -4.647 -0.773 1.00 98.19 92 ALA A C 1
ATOM 687 O O . ALA A 1 92 ? -17.413 -5.125 -1.660 1.00 98.19 92 ALA A O 1
ATOM 688 N N . VAL A 1 93 ? -15.505 -4.111 -1.050 1.00 98.19 93 VAL A N 1
ATOM 689 C CA . VAL A 1 93 ? -14.932 -4.115 -2.406 1.00 98.19 93 VAL A CA 1
ATOM 690 C C . VAL A 1 93 ? -14.612 -5.540 -2.866 1.00 98.19 93 VAL A C 1
ATOM 692 O O . VAL A 1 93 ? -14.939 -5.902 -3.999 1.00 98.19 93 VAL A O 1
ATOM 695 N N . GLU A 1 94 ? -14.001 -6.361 -2.008 1.00 97.50 94 GLU A N 1
ATOM 696 C CA . GLU A 1 94 ? -13.649 -7.751 -2.330 1.00 97.50 94 GLU A CA 1
ATOM 697 C C . GLU A 1 94 ? -14.890 -8.618 -2.591 1.00 97.50 94 GLU A C 1
ATOM 699 O O . GLU A 1 94 ? -14.893 -9.427 -3.520 1.00 97.50 94 GLU A O 1
ATOM 704 N N . ALA A 1 95 ? -15.981 -8.404 -1.849 1.00 97.12 95 ALA A N 1
ATOM 705 C CA . ALA A 1 95 ? -17.263 -9.073 -2.075 1.00 97.12 95 ALA A CA 1
ATOM 706 C C . ALA A 1 95 ? -17.869 -8.748 -3.454 1.00 97.12 95 ALA A C 1
ATOM 708 O O . ALA A 1 95 ? -18.571 -9.577 -4.034 1.00 97.12 95 ALA A O 1
ATOM 709 N N . GLY A 1 96 ? -17.568 -7.565 -3.999 1.00 94.62 96 GLY A N 1
ATOM 710 C CA . GLY A 1 96 ? -17.910 -7.176 -5.368 1.00 94.62 96 GLY A CA 1
ATOM 711 C C . GLY A 1 96 ? -16.996 -7.777 -6.444 1.00 94.62 96 GLY A C 1
ATOM 712 O O . GLY A 1 96 ? -17.320 -7.690 -7.625 1.00 94.62 96 GLY A O 1
ATOM 713 N N . GLY A 1 97 ? -15.880 -8.407 -6.060 1.00 95.69 97 GLY A N 1
ATOM 714 C CA . GLY A 1 97 ? -14.845 -8.909 -6.969 1.00 95.69 97 GLY A CA 1
ATOM 715 C C . GLY A 1 97 ? -13.729 -7.903 -7.270 1.00 95.69 97 GLY A C 1
ATOM 716 O O . GLY A 1 97 ? -12.913 -8.150 -8.160 1.00 95.69 97 GLY A O 1
ATOM 717 N N . GLY A 1 98 ? -13.687 -6.776 -6.555 1.00 97.06 98 GLY A N 1
ATOM 718 C CA . GLY A 1 98 ? -12.620 -5.787 -6.661 1.00 97.06 98 GLY A CA 1
ATOM 719 C C . GLY A 1 98 ? -11.395 -6.127 -5.812 1.00 97.06 98 GLY A C 1
ATOM 720 O O . GLY A 1 98 ? -11.403 -7.043 -4.994 1.00 97.06 98 GLY A O 1
ATOM 721 N N . LEU A 1 99 ? -10.327 -5.350 -5.994 1.00 98.31 99 LEU A N 1
ATOM 722 C CA . LEU A 1 99 ? -9.118 -5.422 -5.170 1.00 98.31 99 LEU A CA 1
ATOM 723 C C . LEU A 1 99 ? -8.960 -4.114 -4.399 1.00 98.31 99 LEU A C 1
ATOM 725 O O . LEU A 1 99 ? -8.959 -3.052 -5.023 1.00 98.31 99 LEU A O 1
ATOM 729 N N . ALA A 1 100 ? -8.772 -4.179 -3.082 1.00 98.19 100 ALA A N 1
ATOM 730 C CA . ALA A 1 100 ? -8.640 -2.999 -2.230 1.00 98.19 100 ALA A CA 1
ATOM 731 C C . ALA A 1 100 ? -7.540 -3.148 -1.176 1.00 98.19 100 ALA A C 1
ATOM 733 O O . ALA A 1 100 ? -7.170 -4.247 -0.778 1.00 98.19 100 ALA A O 1
ATOM 734 N N . SER A 1 101 ? -7.005 -2.016 -0.725 1.00 98.00 101 SER A N 1
ATOM 735 C CA . SER A 1 101 ? -6.060 -1.943 0.387 1.00 98.00 101 SER A CA 1
ATOM 736 C C . SER A 1 101 ? -6.123 -0.567 1.047 1.00 98.00 101 SER A C 1
ATOM 738 O O . SER A 1 101 ? -6.634 0.398 0.481 1.00 98.00 101 SER A O 1
ATOM 740 N N . MET A 1 102 ? -5.552 -0.454 2.243 1.00 96.25 102 MET A N 1
ATOM 741 C CA . MET A 1 102 ? -5.349 0.824 2.918 1.00 96.25 102 MET A CA 1
ATOM 742 C C . MET A 1 102 ? -4.137 1.574 2.338 1.00 96.25 102 MET A C 1
ATOM 744 O O . MET A 1 102 ? -3.088 0.972 2.090 1.00 96.25 102 MET A O 1
ATOM 748 N N . ALA A 1 103 ? -4.256 2.889 2.151 1.00 93.94 103 ALA A N 1
ATOM 749 C CA . ALA A 1 103 ? -3.147 3.785 1.841 1.00 93.94 103 ALA A CA 1
ATOM 750 C C . ALA A 1 103 ? -2.299 4.012 3.103 1.00 93.94 103 ALA A C 1
ATOM 752 O O . ALA A 1 103 ? -2.803 4.380 4.160 1.00 93.94 103 ALA A O 1
ATOM 753 N N . MET A 1 104 ? -0.996 3.751 3.014 1.00 89.38 104 MET A N 1
ATOM 754 C CA . MET A 1 104 ? -0.171 3.632 4.216 1.00 89.38 104 MET A CA 1
ATOM 755 C C . MET A 1 104 ? 0.051 4.956 4.950 1.00 89.38 104 MET A C 1
ATOM 757 O O . MET A 1 104 ? 0.399 5.969 4.347 1.00 89.38 104 MET A O 1
ATOM 761 N N . LEU A 1 105 ? -0.094 4.860 6.278 1.00 82.94 105 LEU A N 1
ATOM 762 C CA . LEU A 1 105 ? -0.092 5.933 7.280 1.00 82.94 105 LEU A CA 1
ATOM 763 C C . LEU A 1 105 ? -1.285 6.907 7.217 1.00 82.94 105 LEU A C 1
ATOM 765 O O . LEU A 1 105 ? -1.223 7.975 7.818 1.00 82.94 105 LEU A O 1
ATOM 769 N N . GLY A 1 106 ? -2.391 6.520 6.576 1.00 82.00 106 GLY A N 1
ATOM 770 C CA . GLY A 1 106 ? -3.674 7.226 6.655 1.00 82.00 106 GLY A CA 1
ATOM 771 C C . GLY A 1 106 ? -4.855 6.259 6.748 1.00 82.00 106 GLY A C 1
ATOM 772 O O . GLY A 1 106 ? -4.754 5.115 6.316 1.00 82.00 106 GLY A O 1
ATOM 773 N N . ASP A 1 107 ? -5.987 6.709 7.293 1.00 92.00 107 ASP A N 1
ATOM 774 C CA . ASP A 1 107 ? -7.220 5.910 7.324 1.00 92.00 107 ASP A CA 1
ATOM 775 C C . ASP A 1 107 ? -7.968 6.139 6.005 1.00 92.00 107 ASP A C 1
ATOM 777 O O . ASP A 1 107 ? -8.929 6.899 5.904 1.00 92.00 107 ASP A O 1
ATOM 781 N N . THR A 1 108 ? -7.403 5.604 4.926 1.00 96.38 108 THR A N 1
ATOM 782 C CA . THR A 1 108 ? -7.892 5.774 3.553 1.00 96.38 108 THR A CA 1
ATOM 783 C C . THR A 1 108 ? -7.823 4.439 2.843 1.00 96.38 108 THR A C 1
ATOM 785 O O . THR A 1 108 ? -6.776 3.794 2.852 1.00 96.38 108 THR A O 1
ATOM 788 N N . VAL A 1 109 ? -8.911 4.032 2.200 1.00 97.94 109 VAL A N 1
ATOM 789 C CA . VAL A 1 109 ? -8.962 2.813 1.385 1.00 97.94 109 VAL A CA 1
ATOM 790 C C . VAL A 1 109 ? -8.903 3.204 -0.080 1.00 97.94 109 VAL A C 1
ATOM 792 O O . VAL A 1 109 ? -9.564 4.153 -0.495 1.00 97.94 109 VAL A O 1
ATOM 795 N N . PHE A 1 110 ? -8.102 2.483 -0.860 1.00 97.88 110 PHE A N 1
ATOM 796 C CA . PHE A 1 110 ? -8.034 2.613 -2.310 1.00 97.88 110 PHE A CA 1
ATOM 797 C C . PHE A 1 110 ? -8.305 1.264 -2.974 1.00 97.88 110 PHE A C 1
ATOM 799 O O . PHE A 1 110 ? -7.954 0.214 -2.430 1.00 97.88 110 PHE A O 1
ATOM 806 N N . ALA A 1 111 ? -8.915 1.295 -4.156 1.00 98.12 111 ALA A N 1
ATOM 807 C CA . ALA A 1 111 ? -9.385 0.107 -4.846 1.00 98.12 111 ALA A CA 1
ATOM 808 C C . ALA A 1 111 ? -9.194 0.180 -6.363 1.00 98.12 111 ALA A C 1
ATOM 810 O O . ALA A 1 111 ? -9.370 1.230 -6.982 1.00 98.12 111 ALA A O 1
ATOM 811 N N . LEU A 1 112 ? -8.903 -0.973 -6.970 1.00 97.06 112 LEU A N 1
ATOM 812 C CA . LEU A 1 112 ? -9.084 -1.204 -8.405 1.00 97.06 112 LEU A CA 1
ATOM 813 C C . LEU A 1 112 ? -10.529 -1.644 -8.638 1.00 97.06 112 LEU A C 1
ATOM 815 O O . LEU A 1 112 ? -10.815 -2.819 -8.860 1.00 97.06 112 LEU A O 1
ATOM 819 N N . TRP A 1 113 ? -11.440 -0.691 -8.482 1.00 94.56 113 TRP A N 1
ATOM 820 C CA . TRP A 1 113 ? -12.879 -0.896 -8.578 1.00 94.56 113 TRP A CA 1
ATOM 821 C C . TRP A 1 113 ? -13.571 0.420 -8.941 1.00 94.56 113 TRP A C 1
ATOM 823 O O . TRP A 1 113 ? -12.995 1.493 -8.742 1.00 94.56 113 TRP A O 1
ATOM 833 N N . ASP A 1 114 ? -14.815 0.355 -9.413 1.00 91.69 114 ASP A N 1
ATOM 834 C CA . ASP A 1 114 ? -15.619 1.535 -9.779 1.00 91.69 114 ASP A CA 1
ATOM 835 C C . ASP A 1 114 ? -15.995 2.438 -8.582 1.00 91.69 114 ASP A C 1
ATOM 837 O O . ASP A 1 114 ? -16.554 3.519 -8.754 1.00 91.69 114 ASP A O 1
ATOM 841 N N . GLY A 1 115 ? -15.672 2.008 -7.359 1.00 91.38 115 GLY A N 1
ATOM 842 C CA . GLY A 1 115 ? -15.916 2.751 -6.126 1.00 91.38 115 GLY A CA 1
ATOM 843 C C . GLY A 1 115 ? -17.347 2.651 -5.599 1.00 91.38 115 GLY A C 1
ATOM 844 O O . GLY A 1 115 ? -17.622 3.216 -4.544 1.00 91.38 115 GLY A O 1
ATOM 845 N N . SER A 1 116 ? -18.242 1.913 -6.264 1.00 95.00 116 SER A N 1
ATOM 846 C CA . SER A 1 116 ? -19.633 1.710 -5.825 1.00 95.00 116 SER A CA 1
ATOM 847 C C . SER A 1 116 ? -19.716 1.172 -4.394 1.00 95.00 116 SER A C 1
ATOM 849 O O . SER A 1 116 ? -20.422 1.741 -3.564 1.00 95.00 116 SER A O 1
ATOM 851 N N . ALA A 1 117 ? -18.915 0.152 -4.075 1.00 95.62 117 ALA A N 1
ATOM 852 C CA . ALA A 1 117 ? -18.817 -0.425 -2.734 1.00 95.62 117 ALA A CA 1
ATOM 853 C C . ALA A 1 117 ? -18.251 0.550 -1.681 1.00 95.62 117 ALA A C 1
ATOM 855 O O . ALA A 1 117 ? -18.490 0.377 -0.496 1.00 95.62 117 ALA A O 1
ATOM 856 N N . LEU A 1 118 ? -17.525 1.601 -2.085 1.00 96.94 118 LEU A N 1
ATOM 857 C CA . LEU A 1 118 ? -16.940 2.571 -1.153 1.00 96.94 118 LEU A CA 1
ATOM 858 C C . LEU A 1 118 ? -17.914 3.696 -0.758 1.00 96.94 118 LEU A C 1
ATOM 860 O O . LEU A 1 118 ? -17.656 4.411 0.212 1.00 96.94 118 LEU A O 1
ATOM 864 N N . MET A 1 119 ? -19.029 3.864 -1.480 1.00 96.69 119 MET A N 1
ATOM 865 C CA . MET A 1 119 ? -19.963 4.985 -1.279 1.00 96.69 119 MET A CA 1
ATOM 866 C C . MET A 1 119 ? -20.650 4.973 0.089 1.00 96.69 119 MET A C 1
ATOM 868 O O . MET A 1 119 ? -21.000 6.033 0.605 1.00 96.69 119 MET A O 1
ATOM 872 N N . GLU A 1 120 ? -20.825 3.802 0.700 1.00 95.69 120 GLU A N 1
ATOM 873 C CA . GLU A 1 120 ? -21.397 3.696 2.048 1.00 95.69 120 GLU A CA 1
ATOM 874 C C . GLU A 1 120 ? -20.423 4.142 3.151 1.00 95.69 120 GLU A C 1
ATOM 876 O O . GLU A 1 120 ? -20.841 4.474 4.261 1.00 95.69 120 GLU A O 1
ATOM 881 N N . PHE A 1 121 ? -19.126 4.222 2.841 1.00 96.94 121 PHE A N 1
ATOM 882 C CA . PHE A 1 121 ? -18.089 4.572 3.807 1.00 96.94 121 PHE A CA 1
ATOM 883 C C . PHE A 1 121 ? -17.733 6.058 3.803 1.00 96.94 121 PHE A C 1
ATOM 885 O O . PHE A 1 121 ? -17.146 6.535 4.778 1.00 96.94 121 PHE A O 1
ATOM 892 N N . GLY A 1 122 ? -18.105 6.814 2.768 1.00 96.12 122 GLY A N 1
ATOM 893 C CA . GLY A 1 122 ? -17.858 8.250 2.694 1.00 96.12 122 GLY A CA 1
ATOM 894 C C . GLY A 1 122 ? -17.877 8.802 1.273 1.00 96.12 122 GLY A C 1
ATOM 895 O O . GLY A 1 122 ? -18.349 8.168 0.332 1.00 96.12 122 GLY A O 1
ATOM 896 N N . GLN A 1 123 ? -17.347 10.015 1.115 1.00 96.62 123 GLN A N 1
ATOM 897 C CA . GLN A 1 123 ? -17.191 10.623 -0.202 1.00 96.62 123 GLN A CA 1
ATOM 898 C C . GLN A 1 123 ? -16.088 9.898 -0.984 1.00 96.62 123 GLN A C 1
ATOM 900 O O . GLN A 1 123 ? -14.925 9.909 -0.580 1.00 96.62 123 GLN A O 1
ATOM 905 N N . VAL A 1 124 ? -16.464 9.299 -2.114 1.00 97.81 124 VAL A N 1
ATOM 906 C CA . VAL A 1 124 ? -15.546 8.564 -2.990 1.00 97.81 124 VAL A CA 1
ATOM 907 C C . VAL A 1 124 ? -14.908 9.516 -3.996 1.00 97.81 124 VAL A C 1
ATOM 909 O O . VAL A 1 124 ? -15.601 10.263 -4.690 1.00 97.81 124 VAL A O 1
ATOM 912 N N . GLY A 1 125 ? -13.583 9.477 -4.085 1.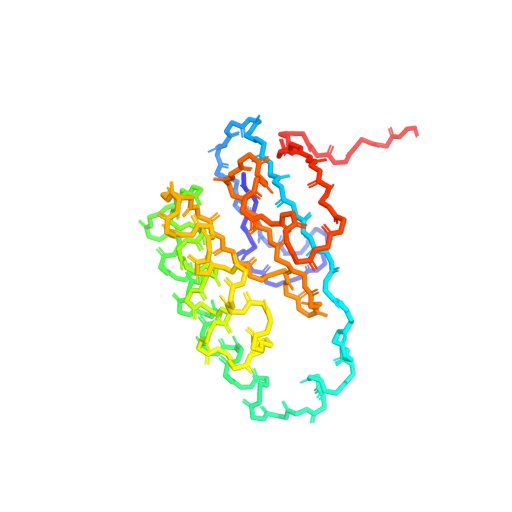00 97.25 125 GLY A N 1
ATOM 913 C CA . GLY A 1 125 ? -12.825 10.061 -5.184 1.00 97.25 125 GLY A CA 1
ATOM 914 C C . GLY A 1 125 ? -12.407 8.991 -6.190 1.00 97.25 125 GLY A C 1
ATOM 915 O O . GLY A 1 125 ? -12.296 7.814 -5.849 1.00 97.25 125 GLY A O 1
ATOM 916 N N . SER A 1 126 ? -12.134 9.394 -7.431 1.00 96.50 126 SER A N 1
ATOM 917 C CA . SER A 1 126 ? -11.492 8.526 -8.418 1.00 96.50 126 SER A CA 1
ATOM 918 C C . SER A 1 126 ? -10.330 9.233 -9.106 1.00 96.50 126 SER A C 1
ATOM 920 O O . SER A 1 126 ? -10.229 10.461 -9.148 1.00 96.50 126 SER A O 1
ATOM 922 N N . SER A 1 127 ? -9.377 8.438 -9.573 1.00 94.88 127 SER A N 1
ATOM 923 C CA . SER A 1 127 ? -8.175 8.892 -10.265 1.00 94.88 127 SER A CA 1
ATOM 924 C C . SER A 1 127 ? -7.680 7.797 -11.205 1.00 94.88 127 SER A C 1
ATOM 926 O O . SER A 1 127 ? -8.218 6.695 -11.219 1.00 94.88 127 SER A O 1
ATOM 928 N N . ARG A 1 128 ? -6.647 8.075 -12.003 1.00 93.94 128 ARG A N 1
ATOM 929 C CA . ARG A 1 128 ? -5.998 7.061 -12.845 1.00 93.94 128 ARG A CA 1
ATOM 930 C C . ARG A 1 128 ? -4.532 6.944 -12.485 1.00 93.94 128 ARG A C 1
ATOM 932 O O . ARG A 1 128 ? -3.902 7.934 -12.112 1.00 93.94 128 ARG A O 1
ATOM 939 N N . ILE A 1 129 ? -3.974 5.750 -12.657 1.00 92.00 129 ILE A N 1
ATOM 940 C CA . ILE A 1 129 ? -2.538 5.538 -12.477 1.00 92.00 129 ILE A CA 1
ATOM 941 C C . ILE A 1 129 ? -1.773 6.390 -13.498 1.00 92.00 129 ILE A C 1
ATOM 943 O O . ILE A 1 129 ? -1.901 6.201 -14.709 1.00 92.00 129 ILE A O 1
ATOM 947 N N . GLY A 1 130 ? -0.955 7.318 -12.998 1.00 87.75 130 GLY A N 1
ATOM 948 C CA . GLY A 1 130 ? -0.037 8.095 -13.823 1.00 87.75 130 GLY A CA 1
ATOM 949 C C . GLY A 1 130 ? 1.032 7.196 -14.448 1.00 87.75 130 GLY A C 1
ATOM 950 O O . GLY A 1 130 ? 1.712 6.439 -13.753 1.00 87.75 130 GLY A O 1
ATOM 951 N N . THR A 1 131 ? 1.187 7.278 -15.766 1.00 83.69 131 THR A N 1
ATOM 952 C CA . THR A 1 131 ? 2.172 6.495 -16.534 1.00 83.69 131 THR A CA 1
ATOM 953 C C . THR A 1 131 ? 3.431 7.295 -16.870 1.00 83.69 131 THR A C 1
ATOM 955 O O . THR A 1 131 ? 4.432 6.724 -17.306 1.00 83.69 131 THR A O 1
ATOM 958 N N . THR A 1 132 ? 3.419 8.604 -16.616 1.00 81.25 132 THR A N 1
ATOM 959 C CA . THR A 1 132 ? 4.558 9.507 -16.788 1.00 81.25 132 THR A CA 1
ATOM 960 C C . THR A 1 132 ? 5.095 9.982 -15.438 1.00 81.25 132 THR A C 1
ATOM 962 O O . THR A 1 132 ? 4.415 9.932 -14.413 1.00 81.25 132 THR A O 1
ATOM 965 N N . GLY A 1 133 ? 6.371 10.377 -15.415 1.00 74.50 133 GLY A N 1
ATOM 966 C CA . GLY A 1 133 ? 6.980 10.980 -14.229 1.00 74.50 133 GLY A CA 1
ATOM 967 C C . GLY A 1 133 ? 6.521 12.424 -14.026 1.00 74.50 133 GLY A C 1
ATOM 968 O O . GLY A 1 133 ? 5.832 12.989 -14.873 1.00 74.50 133 GLY A O 1
ATOM 969 N N . ALA A 1 134 ? 6.945 13.038 -12.920 1.00 75.94 134 ALA A N 1
ATOM 970 C CA . ALA A 1 134 ? 6.744 14.468 -12.719 1.00 75.94 134 ALA A CA 1
ATOM 971 C C . ALA A 1 134 ? 7.385 15.253 -13.876 1.00 75.94 134 ALA A C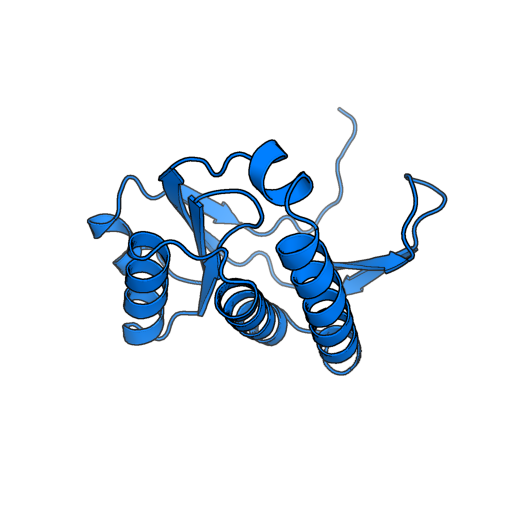 1
ATOM 973 O O . ALA A 1 134 ? 8.560 15.054 -14.196 1.00 75.94 134 ALA A O 1
ATOM 974 N N . HIS A 1 135 ? 6.602 16.127 -14.499 1.00 73.25 135 HIS A N 1
ATOM 975 C CA . HIS A 1 135 ? 7.095 17.098 -15.463 1.00 73.25 135 HIS A CA 1
ATOM 976 C C . HIS A 1 135 ? 7.342 18.406 -14.714 1.00 73.25 135 HIS A C 1
ATOM 978 O O . HIS A 1 135 ? 6.458 18.879 -14.001 1.00 73.25 135 HIS A O 1
ATOM 984 N N . ASN A 1 136 ? 8.538 18.977 -14.857 1.00 49.97 136 ASN A N 1
ATOM 985 C CA . ASN A 1 136 ? 8.762 20.355 -14.436 1.00 49.97 136 ASN A CA 1
ATOM 986 C C . ASN A 1 136 ? 8.003 21.246 -15.428 1.00 49.97 136 ASN A C 1
ATOM 988 O O . ASN A 1 136 ? 8.267 21.159 -16.630 1.00 49.97 136 ASN A O 1
ATOM 992 N N . LEU A 1 137 ? 7.029 22.008 -14.927 1.00 46.69 137 LEU A N 1
ATOM 993 C CA . LEU A 1 137 ? 6.376 23.089 -15.669 1.00 46.69 137 LEU A CA 1
ATOM 994 C C . LEU A 1 137 ? 7.360 24.238 -15.909 1.00 46.69 137 LEU A C 1
ATOM 996 O O . LEU A 1 137 ? 8.193 24.487 -15.006 1.00 46.69 137 LEU A O 1
#

Sequence (137 aa):
LVIRTAAGAPGVGVVEKVPVDAVEVSWVCLGEISTSSVLDDKKTLENINILGRRALKALLKRPGLEHFMSLSRDFAFETGLVSPRAADAIEAVEAGGGLASMAMLGDTVFALWDGSALMEFGQVGSSRIGTTGAHNL

pLDDT: mean 92.33, std 7.52, range [46.69, 98.31]

Radius of gyration: 15.45 Å; chains: 1; bounding box: 42×35×36 Å

Secondary structure (DSSP, 8-state):
-EEEEE--STTTSEEEE------EEEEEEEE---HHHHHH-HHHHHHHHHHHHHHHHHHHHS--HHHHHHHHHHHHHHHT---HHHHHHHHHHHHTT-EEEEPTTSEEEEEES-SGGGTTTSPEEEEE---S-PPP-